Protein AF-A0A356APD4-F1 (afdb_monomer_lite)

pLDDT: mean 90.27, std 8.42, range [59.75, 97.69]

Secondary structure (DSSP, 8-state):
--S-GGG--S-HHHHHHHHHTT-----SEEEEEEEE-TTS-EEEEEEEEEEEEEE-TTSPEEEEE-TT--EEEE-S-----S-----HHHHHHS--

Radius of gyration: 17.09 Å; chains: 1; bounding box: 38×49×38 Å

Sequence (96 aa):
YRRAEEQMPARREEIHHAKEEGIRFQLLTNPVAIRGDKDGRVTEIECVKMELGEPDKSGRRRPIEIEGSNFRIPVDCVIMAIGNSPNPLIHKTTDG

Structure (mmCIF, N/CA/C/O backbone):
data_AF-A0A356APD4-F1
#
_entry.id   AF-A0A356APD4-F1
#
loop_
_atom_site.group_PDB
_atom_site.id
_atom_site.type_symbol
_atom_site.label_atom_id
_atom_site.label_alt_id
_atom_site.label_comp_id
_atom_site.label_asym_id
_atom_site.label_entity_id
_atom_site.label_seq_id
_atom_site.pdbx_PDB_ins_code
_atom_site.Cartn_x
_atom_site.Cartn_y
_atom_site.Cartn_z
_atom_site.occupancy
_atom_site.B_iso_or_equiv
_atom_site.auth_seq_id
_atom_site.auth_comp_id
_atom_site.auth_asym_id
_atom_site.auth_atom_id
_atom_site.pdbx_PDB_model_num
ATOM 1 N N . TYR A 1 1 ? 1.241 0.864 -1.973 1.00 91.44 1 TYR A N 1
ATOM 2 C CA . TYR A 1 1 ? 1.993 0.026 -2.929 1.00 91.44 1 TYR A CA 1
ATOM 3 C C . TYR A 1 1 ? 3.423 -0.077 -2.445 1.00 91.44 1 TYR A C 1
ATOM 5 O O . TYR A 1 1 ? 4.058 0.944 -2.232 1.00 91.44 1 TYR A O 1
ATOM 13 N N . ARG A 1 2 ? 3.938 -1.294 -2.241 1.00 90.88 2 ARG A N 1
ATOM 14 C CA . ARG A 1 2 ? 5.222 -1.504 -1.547 1.00 90.88 2 ARG A CA 1
ATOM 15 C C . ARG A 1 2 ? 6.473 -1.098 -2.339 1.00 90.88 2 ARG A C 1
ATOM 17 O O . ARG A 1 2 ? 7.559 -1.154 -1.791 1.00 90.88 2 ARG A O 1
ATOM 24 N N . ARG A 1 3 ? 6.347 -0.739 -3.619 1.00 92.56 3 ARG A N 1
ATOM 25 C CA . ARG A 1 3 ? 7.465 -0.389 -4.516 1.00 92.56 3 ARG A CA 1
ATOM 26 C C . ARG A 1 3 ? 7.292 1.026 -5.085 1.00 92.56 3 ARG A C 1
ATOM 28 O O . ARG A 1 3 ? 6.295 1.686 -4.789 1.00 92.56 3 ARG A O 1
ATOM 35 N N . ALA A 1 4 ? 8.260 1.471 -5.885 1.00 89.56 4 ALA A N 1
ATOM 36 C CA . ALA A 1 4 ? 8.182 2.728 -6.630 1.00 89.56 4 ALA A CA 1
ATOM 37 C C . ALA A 1 4 ? 7.301 2.613 -7.884 1.00 89.56 4 ALA A C 1
ATOM 39 O O . ALA A 1 4 ? 6.956 1.506 -8.314 1.00 89.56 4 ALA A O 1
ATOM 40 N N . GLU A 1 5 ? 6.924 3.759 -8.451 1.00 87.50 5 GLU A N 1
ATOM 41 C CA . GLU A 1 5 ? 5.984 3.851 -9.571 1.00 87.50 5 GLU A CA 1
ATOM 42 C C . GLU A 1 5 ? 6.489 3.132 -10.823 1.00 87.50 5 GLU A C 1
ATOM 44 O O . GLU A 1 5 ? 5.742 2.382 -11.448 1.00 87.50 5 GLU A O 1
ATOM 49 N N . GLU A 1 6 ? 7.783 3.243 -11.117 1.00 85.69 6 GLU A N 1
ATOM 50 C CA . GLU A 1 6 ? 8.440 2.615 -12.271 1.00 85.69 6 GLU A CA 1
ATOM 51 C C . GLU A 1 6 ? 8.341 1.086 -12.238 1.00 85.69 6 GLU A C 1
ATOM 53 O O . GLU A 1 6 ? 8.552 0.408 -13.241 1.00 85.69 6 GLU A O 1
ATOM 58 N N . GLN A 1 7 ? 8.038 0.530 -11.066 1.00 83.31 7 GLN A N 1
ATOM 59 C CA . GLN A 1 7 ? 7.951 -0.901 -10.824 1.00 83.31 7 GLN A CA 1
ATOM 60 C C . GLN A 1 7 ? 6.509 -1.395 -10.740 1.00 83.31 7 GLN A C 1
ATOM 62 O O . GLN A 1 7 ? 6.305 -2.564 -10.374 1.00 83.31 7 GLN A O 1
ATOM 67 N N . MET A 1 8 ? 5.515 -0.533 -10.977 1.00 88.12 8 MET A N 1
ATOM 68 C CA . MET A 1 8 ? 4.113 -0.932 -11.058 1.00 88.12 8 MET A CA 1
ATOM 69 C C . MET A 1 8 ? 3.893 -1.859 -12.259 1.00 88.12 8 MET A C 1
ATOM 71 O O . MET A 1 8 ? 4.331 -1.545 -13.361 1.00 88.12 8 MET A O 1
ATOM 75 N N . PRO A 1 9 ? 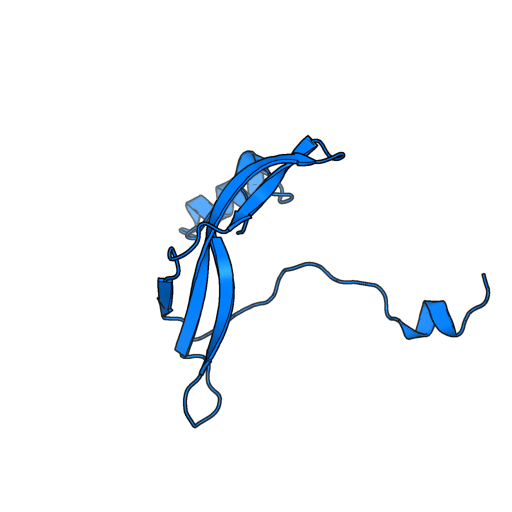3.209 -3.000 -12.068 1.00 85.50 9 PRO A N 1
ATOM 76 C CA . PRO A 1 9 ? 2.876 -3.901 -13.169 1.00 85.50 9 PRO A CA 1
ATOM 77 C C . PRO A 1 9 ? 1.678 -3.414 -14.004 1.00 85.50 9 PRO A C 1
ATOM 79 O O . PRO A 1 9 ? 1.390 -4.003 -15.041 1.00 85.50 9 PRO A O 1
ATOM 82 N N . ALA A 1 10 ? 0.954 -2.389 -13.540 1.00 88.56 10 ALA A N 1
ATOM 83 C CA . ALA A 1 10 ? -0.201 -1.839 -14.2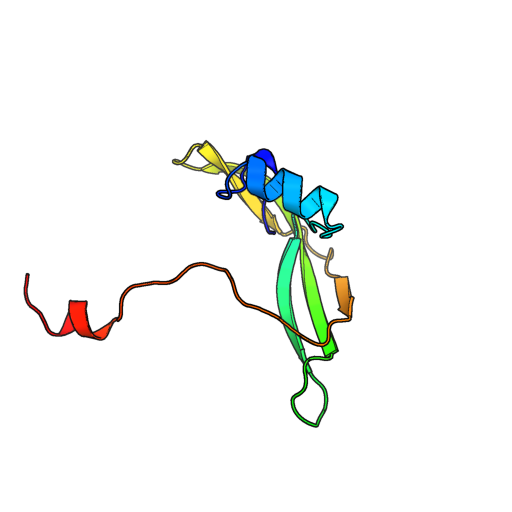42 1.00 88.56 10 ALA A CA 1
ATOM 84 C C . ALA A 1 10 ? 0.213 -1.134 -15.544 1.00 88.56 10 ALA A C 1
ATOM 86 O O . ALA A 1 10 ? 1.343 -0.665 -15.693 1.00 88.56 10 ALA A O 1
ATOM 87 N N . ARG A 1 11 ? -0.720 -1.050 -16.498 1.00 90.38 11 ARG A N 1
ATOM 88 C CA . ARG A 1 11 ? -0.503 -0.320 -17.753 1.00 90.38 11 ARG A CA 1
ATOM 89 C C . ARG A 1 11 ? -0.313 1.168 -17.453 1.00 90.38 11 ARG A C 1
ATOM 91 O O . ARG A 1 11 ? -1.024 1.728 -16.627 1.00 90.38 11 ARG A O 1
ATOM 98 N N . ARG A 1 12 ? 0.628 1.813 -18.147 1.00 89.94 12 ARG A N 1
ATOM 99 C CA . ARG A 1 12 ? 0.959 3.235 -17.932 1.00 89.94 12 ARG A CA 1
ATOM 100 C C . ARG A 1 12 ? -0.237 4.164 -18.140 1.00 89.94 12 ARG A C 1
ATOM 102 O O . ARG A 1 12 ? -0.398 5.106 -17.379 1.00 89.94 12 ARG A O 1
ATOM 109 N N . GLU A 1 13 ? -1.060 3.870 -19.142 1.00 91.62 13 GLU A N 1
ATOM 110 C CA . GLU A 1 13 ? -2.283 4.619 -19.446 1.00 91.62 13 GLU A CA 1
ATOM 111 C C . GLU A 1 13 ? -3.286 4.565 -18.285 1.00 91.62 13 GLU A C 1
ATOM 113 O O . GLU A 1 13 ? -3.763 5.597 -17.838 1.00 91.62 13 GLU A O 1
ATOM 118 N N . GLU A 1 14 ? -3.492 3.387 -17.690 1.00 92.31 14 GLU A N 1
ATOM 119 C CA . GLU A 1 14 ? -4.372 3.218 -16.523 1.00 92.31 14 GLU A CA 1
ATOM 120 C C . GLU A 1 14 ? -3.850 3.967 -15.289 1.00 92.31 14 GLU A C 1
ATOM 122 O O . GLU A 1 14 ? -4.620 4.547 -14.530 1.00 92.31 14 GLU A O 1
ATOM 127 N N . ILE A 1 15 ? -2.525 3.993 -15.085 1.00 91.19 15 ILE A N 1
ATOM 128 C CA . ILE A 1 15 ? -1.911 4.785 -14.007 1.00 91.19 15 ILE A CA 1
ATOM 129 C C . ILE A 1 15 ? -2.159 6.281 -14.243 1.00 91.19 15 ILE A C 1
ATOM 131 O O . ILE A 1 15 ? -2.425 7.009 -13.288 1.00 91.19 15 ILE A O 1
ATOM 135 N N . HIS A 1 16 ? -2.075 6.739 -15.494 1.00 92.56 16 HIS A N 1
ATOM 136 C CA . HIS A 1 16 ? -2.339 8.129 -15.859 1.00 92.56 16 HIS A CA 1
ATOM 137 C C . HIS A 1 16 ? -3.800 8.507 -15.610 1.00 92.56 16 HIS A C 1
ATOM 139 O O . HIS A 1 16 ? -4.050 9.446 -14.858 1.00 92.56 16 HIS A O 1
ATOM 145 N N . HIS A 1 17 ? -4.747 7.734 -16.146 1.00 95.44 17 HIS A N 1
ATOM 146 C CA . HIS A 1 17 ? -6.177 7.973 -15.946 1.00 95.44 17 HIS A CA 1
ATOM 147 C C . HIS A 1 17 ? -6.546 7.960 -14.460 1.00 95.44 17 HIS A C 1
ATOM 149 O O . HIS A 1 17 ? -7.199 8.880 -13.980 1.00 95.44 17 HIS A O 1
ATOM 155 N N . ALA A 1 18 ? -6.032 7.004 -13.681 1.00 93.06 18 ALA A N 1
ATOM 156 C CA . ALA A 1 18 ? -6.267 6.971 -12.240 1.00 93.06 18 ALA A CA 1
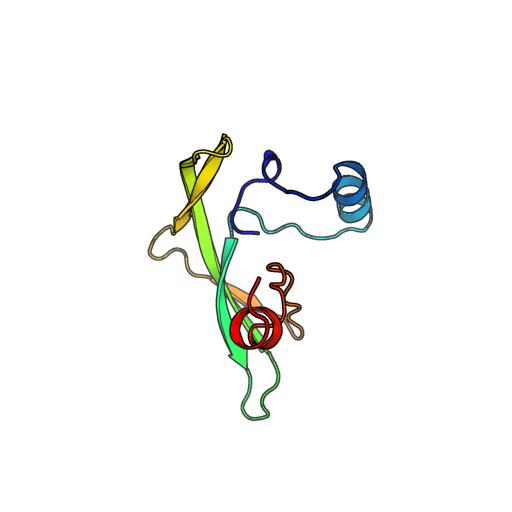ATOM 157 C C . ALA A 1 18 ? -5.750 8.237 -11.527 1.00 93.06 18 ALA A C 1
ATOM 159 O O . ALA A 1 18 ? -6.385 8.729 -10.594 1.00 93.06 18 ALA A O 1
ATOM 160 N N . LYS A 1 19 ? -4.610 8.798 -11.954 1.00 92.62 19 LYS A N 1
ATOM 161 C CA . LYS A 1 19 ? -4.119 10.080 -11.421 1.00 92.62 19 LYS A CA 1
ATOM 162 C C . LYS A 1 19 ? -5.037 11.243 -11.804 1.00 92.62 19 LYS A C 1
ATOM 164 O O . LYS A 1 19 ? -5.289 12.093 -10.953 1.00 92.62 19 LYS A O 1
ATOM 169 N N . GLU A 1 20 ? -5.542 11.274 -13.035 1.00 95.38 20 GLU A N 1
ATOM 170 C CA . GLU A 1 20 ? -6.496 12.291 -13.509 1.00 95.38 20 GLU A CA 1
ATOM 171 C C . GLU A 1 20 ? -7.841 12.216 -12.775 1.00 95.38 20 GLU A C 1
ATOM 173 O O . GLU A 1 20 ? -8.425 13.247 -12.449 1.00 95.38 20 GLU A O 1
ATOM 178 N N . GLU A 1 21 ? -8.284 11.011 -12.417 1.00 96.00 21 GLU A N 1
ATOM 179 C CA . GLU A 1 21 ? -9.469 10.761 -11.586 1.00 96.00 21 GLU A CA 1
ATOM 180 C C . GLU A 1 21 ? -9.258 11.119 -10.101 1.00 96.00 21 GLU A C 1
ATOM 182 O O . GLU A 1 21 ? -10.192 11.071 -9.300 1.00 96.00 21 GLU A O 1
ATOM 187 N N . GLY A 1 22 ? -8.038 11.505 -9.708 1.00 95.25 22 GLY A N 1
ATOM 188 C CA . GLY A 1 22 ? -7.712 11.931 -8.347 1.00 95.25 22 GLY A CA 1
ATOM 189 C C . GLY A 1 22 ? -7.357 10.793 -7.386 1.00 95.25 22 GLY A C 1
ATOM 190 O O . GLY A 1 22 ? -7.328 11.005 -6.167 1.00 95.25 22 GLY A O 1
ATOM 191 N N . ILE A 1 23 ? -7.051 9.595 -7.896 1.00 95.44 23 ILE A N 1
ATOM 192 C CA . ILE A 1 23 ? -6.584 8.476 -7.072 1.00 95.44 23 ILE A CA 1
ATOM 193 C C . ILE A 1 23 ? -5.234 8.820 -6.436 1.00 95.44 23 ILE A C 1
ATOM 195 O O . ILE A 1 23 ? -4.258 9.184 -7.096 1.00 95.44 23 ILE A O 1
ATOM 199 N N . ARG A 1 24 ? -5.162 8.661 -5.112 1.00 94.38 24 ARG A N 1
ATOM 200 C CA . ARG A 1 24 ? -3.945 8.909 -4.333 1.00 94.38 24 ARG A CA 1
ATOM 201 C C . ARG A 1 24 ? -3.085 7.653 -4.266 1.00 94.38 24 ARG A C 1
ATOM 203 O O . ARG A 1 24 ? -3.442 6.667 -3.623 1.00 94.38 24 ARG A O 1
ATOM 210 N N . PHE A 1 25 ? -1.910 7.712 -4.883 1.00 94.19 25 PHE A N 1
ATOM 211 C CA . PHE A 1 25 ? -0.942 6.621 -4.852 1.00 94.19 25 PHE A CA 1
ATOM 212 C C . PHE A 1 25 ? 0.000 6.742 -3.653 1.00 94.19 25 PHE A C 1
ATOM 214 O O . PHE A 1 25 ? 0.927 7.549 -3.649 1.00 94.19 25 PHE A O 1
ATOM 221 N N . GLN A 1 26 ? -0.182 5.877 -2.655 1.00 94.38 26 GLN A N 1
ATOM 222 C CA . GLN A 1 26 ? 0.776 5.731 -1.560 1.00 94.38 26 GLN A CA 1
ATOM 223 C C . GLN A 1 26 ? 1.881 4.738 -1.968 1.00 94.38 26 GLN A C 1
ATOM 225 O O . GLN A 1 26 ? 1.737 3.522 -1.799 1.00 94.38 26 GLN A O 1
ATOM 230 N N . LEU A 1 27 ? 2.958 5.233 -2.579 1.00 94.31 27 LEU A N 1
ATOM 231 C CA . LEU A 1 27 ? 4.126 4.429 -2.975 1.00 94.31 27 LEU A CA 1
ATOM 232 C C . LEU A 1 27 ? 5.004 4.084 -1.771 1.00 94.31 27 LEU A C 1
ATOM 234 O O . LEU A 1 27 ? 4.848 4.675 -0.703 1.00 94.31 27 LEU A O 1
ATOM 238 N N . LEU A 1 28 ? 5.919 3.122 -1.944 1.00 94.75 28 LEU A N 1
ATOM 239 C CA . LEU A 1 28 ? 6.853 2.690 -0.897 1.00 94.75 28 LEU A CA 1
ATOM 240 C C . LEU A 1 28 ? 6.160 2.462 0.456 1.00 94.75 28 LEU A C 1
ATOM 242 O O . LEU A 1 28 ? 6.621 2.898 1.503 1.00 94.75 28 LEU A O 1
ATOM 246 N N . THR A 1 29 ? 4.991 1.831 0.412 1.00 96.44 29 THR A N 1
ATOM 247 C CA . THR A 1 29 ? 4.127 1.645 1.578 1.00 96.44 29 THR A CA 1
ATOM 248 C C . THR A 1 29 ? 3.565 0.236 1.569 1.00 96.44 29 THR A C 1
ATOM 250 O O . THR A 1 29 ? 2.940 -0.180 0.578 1.00 96.44 29 THR A O 1
ATOM 253 N N . ASN A 1 30 ? 3.787 -0.483 2.666 1.00 95.75 30 ASN A N 1
ATOM 254 C CA . ASN A 1 30 ? 3.338 -1.854 2.871 1.00 95.75 30 ASN A CA 1
ATOM 255 C C . ASN A 1 30 ? 2.372 -1.921 4.068 1.00 95.75 30 ASN A C 1
ATOM 257 O O . ASN A 1 30 ? 2.721 -1.413 5.132 1.00 95.75 30 ASN A O 1
ATOM 261 N N . PRO A 1 31 ? 1.169 -2.502 3.923 1.00 95.94 31 PRO A N 1
ATOM 262 C CA . PRO A 1 31 ? 0.267 -2.699 5.054 1.00 95.94 31 PRO A CA 1
ATOM 263 C C . PRO A 1 31 ? 0.798 -3.792 5.991 1.00 95.94 31 PRO A C 1
ATOM 265 O O . PRO A 1 31 ? 1.258 -4.834 5.523 1.00 95.94 31 PRO A O 1
ATOM 268 N N . VAL A 1 32 ? 0.701 -3.564 7.302 1.00 96.19 32 VAL A N 1
ATOM 269 C CA . VAL A 1 32 ? 1.140 -4.501 8.355 1.00 96.19 32 VAL A CA 1
ATOM 270 C C . VAL A 1 32 ? -0.016 -5.012 9.214 1.00 96.19 32 VAL A C 1
ATOM 272 O O . VAL A 1 32 ? 0.037 -6.143 9.690 1.00 96.19 32 VAL A O 1
ATOM 275 N N . ALA A 1 33 ? -1.084 -4.226 9.384 1.00 96.62 33 ALA A N 1
ATOM 276 C CA . ALA A 1 33 ? -2.275 -4.649 10.118 1.00 96.62 33 ALA A CA 1
ATOM 277 C C . ALA A 1 33 ? -3.531 -3.913 9.638 1.00 96.62 33 ALA A C 1
ATOM 279 O O . ALA A 1 33 ? -3.483 -2.726 9.323 1.00 96.62 33 ALA A O 1
ATOM 280 N N . ILE A 1 34 ? -4.669 -4.609 9.639 1.00 97.06 34 ILE A N 1
ATOM 281 C CA . ILE A 1 34 ? -6.000 -4.007 9.489 1.00 97.06 34 ILE A CA 1
ATOM 282 C C . ILE A 1 34 ? -6.628 -3.986 10.877 1.00 97.06 34 ILE A C 1
ATOM 284 O O . ILE A 1 34 ? -6.636 -5.007 11.568 1.00 97.06 34 ILE A O 1
ATOM 288 N N . ARG A 1 35 ? -7.126 -2.827 11.299 1.00 96.19 35 ARG A N 1
ATOM 289 C CA . ARG A 1 35 ? -7.739 -2.641 12.614 1.00 96.19 35 ARG A CA 1
ATOM 290 C C . ARG A 1 35 ? -9.220 -2.340 12.434 1.00 96.19 35 ARG A C 1
ATOM 292 O O . ARG A 1 35 ? -9.625 -1.709 11.457 1.00 96.19 35 ARG A O 1
ATOM 299 N N . GLY A 1 36 ? -10.014 -2.823 13.380 1.00 96.50 36 GLY A N 1
ATOM 300 C CA . GLY A 1 36 ? -11.452 -2.628 13.372 1.00 96.50 36 GLY A CA 1
ATOM 301 C C . GLY A 1 36 ? -12.001 -2.241 14.733 1.00 96.50 36 GLY A C 1
ATOM 302 O O . GLY A 1 36 ? -11.303 -2.306 15.748 1.00 96.50 36 GLY A O 1
ATOM 303 N N . ASP A 1 37 ? -13.253 -1.807 14.732 1.00 95.69 37 ASP A N 1
ATOM 304 C CA . ASP A 1 37 ? -14.014 -1.533 15.940 1.00 95.69 37 ASP A CA 1
ATOM 305 C C . ASP A 1 37 ? -14.542 -2.824 16.595 1.00 95.69 37 ASP A C 1
ATOM 307 O O . ASP A 1 37 ? -14.339 -3.945 16.124 1.00 95.69 37 ASP A O 1
ATOM 311 N N . LYS A 1 38 ? -15.238 -2.653 17.721 1.00 96.31 38 LYS A N 1
ATOM 312 C CA . LYS A 1 38 ? -15.875 -3.741 18.476 1.00 96.31 38 LYS A CA 1
ATOM 313 C C . LYS A 1 38 ? -16.955 -4.500 17.689 1.00 96.31 38 LYS A C 1
ATOM 315 O O . LYS A 1 38 ? -17.282 -5.621 18.064 1.00 96.31 38 LYS A O 1
ATOM 320 N N . ASP A 1 39 ? -17.497 -3.893 16.635 1.00 96.12 39 ASP A N 1
ATOM 321 C CA . ASP A 1 39 ? -18.553 -4.457 15.795 1.00 96.12 39 ASP A CA 1
ATOM 322 C C . ASP A 1 39 ? -17.959 -5.147 14.547 1.00 96.12 39 ASP A C 1
ATOM 324 O O . ASP A 1 39 ? -18.694 -5.643 13.692 1.00 96.12 39 ASP A O 1
ATOM 328 N N . GLY A 1 40 ? -16.624 -5.205 14.444 1.00 93.81 40 GLY A N 1
ATOM 329 C CA . GLY A 1 40 ? -15.894 -5.863 13.364 1.00 93.81 40 GLY A CA 1
ATOM 330 C C . GLY A 1 40 ? -15.761 -5.029 12.089 1.00 93.81 40 GLY A C 1
ATOM 331 O O . GLY A 1 40 ? -15.401 -5.580 11.047 1.00 93.81 40 GLY A O 1
ATOM 332 N N . ARG A 1 41 ? -16.043 -3.720 12.129 1.00 96.69 41 ARG A N 1
ATOM 333 C CA . ARG A 1 41 ? -15.876 -2.825 10.971 1.00 96.69 41 ARG A CA 1
ATOM 334 C C . ARG A 1 41 ? -14.464 -2.274 10.917 1.00 96.69 41 ARG A C 1
ATOM 336 O O . ARG A 1 41 ? -13.903 -1.923 11.949 1.00 96.69 41 ARG A O 1
ATOM 343 N N . VAL A 1 42 ? -13.901 -2.166 9.715 1.00 97.44 42 VAL A N 1
ATOM 344 C CA . VAL A 1 42 ? -12.579 -1.559 9.517 1.00 97.44 42 VAL A CA 1
ATOM 345 C C . VAL A 1 42 ? -12.637 -0.073 9.870 1.00 97.44 42 VAL A C 1
ATOM 347 O O . VAL A 1 42 ? -13.586 0.617 9.506 1.00 97.44 42 VAL A O 1
ATOM 350 N N . THR A 1 43 ? -11.621 0.402 10.585 1.00 97.69 43 THR A N 1
ATOM 351 C CA . THR A 1 43 ? -11.489 1.813 10.983 1.00 97.69 43 THR A CA 1
ATOM 352 C C . THR A 1 43 ? -10.169 2.428 10.538 1.00 97.69 43 THR A C 1
ATOM 354 O O . THR A 1 43 ? -10.080 3.632 10.292 1.00 97.69 43 THR A O 1
ATOM 357 N N . GLU A 1 44 ? -9.124 1.610 10.424 1.00 97.50 44 GLU A N 1
ATOM 358 C CA . GLU A 1 44 ? -7.810 2.053 9.991 1.00 97.50 44 GLU A CA 1
ATOM 359 C C . GLU A 1 44 ? -6.972 0.888 9.461 1.00 97.50 44 GLU A C 1
ATOM 361 O O . GLU A 1 44 ? -7.134 -0.276 9.846 1.00 97.50 44 GLU A O 1
ATOM 366 N N . ILE A 1 45 ? -6.023 1.228 8.595 1.00 97.69 45 ILE A N 1
ATOM 367 C CA . ILE A 1 45 ? -4.950 0.336 8.173 1.00 97.69 45 ILE A CA 1
ATOM 368 C C . ILE A 1 45 ? -3.622 0.885 8.687 1.00 97.69 45 ILE A C 1
ATOM 370 O O . ILE A 1 45 ? -3.310 2.069 8.539 1.00 97.69 45 ILE A O 1
ATOM 374 N N . GLU A 1 46 ? -2.844 0.023 9.328 1.00 97.50 46 GLU A N 1
ATOM 375 C CA . GLU A 1 46 ? -1.479 0.322 9.729 1.00 97.50 46 GLU A CA 1
ATOM 376 C C . GLU A 1 46 ? -0.533 -0.085 8.606 1.00 97.50 46 GLU A C 1
ATOM 378 O O . GLU A 1 46 ? -0.601 -1.203 8.086 1.00 97.50 46 GLU A O 1
ATOM 383 N N . CYS A 1 47 ? 0.361 0.826 8.249 1.00 97.56 47 CYS A N 1
ATOM 384 C CA . CYS A 1 47 ? 1.335 0.657 7.189 1.00 97.56 47 CYS A CA 1
ATOM 385 C C . CYS A 1 47 ? 2.735 1.009 7.686 1.00 97.56 47 CYS A C 1
ATOM 387 O O . CYS A 1 47 ? 2.900 1.837 8.577 1.00 97.56 47 CYS A O 1
ATOM 389 N N . VAL A 1 48 ? 3.745 0.436 7.044 1.00 97.44 48 VAL A N 1
ATOM 390 C CA . VAL A 1 48 ? 5.160 0.774 7.217 1.00 97.44 48 VAL A CA 1
ATOM 391 C C . VAL A 1 48 ? 5.701 1.378 5.921 1.00 97.44 48 VAL A C 1
ATOM 393 O O . VAL A 1 48 ? 5.242 1.031 4.820 1.00 97.44 48 VAL A O 1
ATOM 396 N N . LYS A 1 49 ? 6.643 2.320 6.032 1.00 97.12 49 LYS A N 1
ATOM 397 C CA . LYS A 1 49 ? 7.349 2.854 4.863 1.00 97.12 49 LYS A CA 1
ATOM 398 C C . LYS A 1 49 ? 8.401 1.860 4.392 1.00 97.12 49 LYS A C 1
ATOM 400 O O . LYS A 1 49 ? 9.002 1.137 5.181 1.00 97.12 49 LYS A O 1
ATOM 405 N N . MET A 1 50 ? 8.632 1.867 3.090 1.00 95.19 50 MET A N 1
ATOM 406 C CA . MET A 1 50 ? 9.606 1.019 2.426 1.00 95.19 50 MET A CA 1
ATOM 407 C C . MET A 1 50 ? 10.723 1.870 1.826 1.00 95.19 50 MET A C 1
ATOM 409 O O . MET A 1 50 ? 10.501 3.002 1.399 1.00 95.19 50 MET A O 1
ATOM 413 N N . GLU A 1 51 ? 11.901 1.288 1.695 1.00 92.38 51 GLU A N 1
ATOM 414 C CA . GLU A 1 51 ? 12.979 1.776 0.844 1.00 92.38 51 GLU A CA 1
ATOM 415 C C . GLU A 1 51 ? 13.297 0.757 -0.255 1.00 92.38 51 GLU A C 1
ATOM 417 O O . GLU A 1 51 ? 12.925 -0.418 -0.177 1.00 92.38 51 GLU A O 1
ATOM 422 N N . LEU A 1 52 ? 13.938 1.210 -1.332 1.00 89.50 52 LEU A N 1
ATOM 423 C CA . LEU A 1 52 ? 14.332 0.333 -2.432 1.00 89.50 52 LEU A CA 1
ATOM 424 C C . LEU A 1 52 ? 15.757 -0.167 -2.212 1.00 89.50 52 LEU A C 1
ATOM 426 O O . LEU A 1 52 ? 16.710 0.597 -2.348 1.00 89.50 52 LEU A O 1
ATOM 430 N N . GLY A 1 53 ? 15.896 -1.464 -1.969 1.00 88.44 53 GLY A N 1
ATOM 431 C CA . GLY A 1 53 ? 17.183 -2.147 -1.969 1.00 88.44 53 GLY A CA 1
ATOM 432 C C . GLY A 1 53 ? 17.677 -2.490 -3.376 1.00 88.44 53 GLY A C 1
ATOM 433 O O . GLY A 1 53 ? 17.299 -1.881 -4.386 1.00 88.44 53 GLY A O 1
ATOM 434 N N . GLU A 1 54 ? 18.515 -3.518 -3.444 1.00 87.44 54 GLU A N 1
ATOM 435 C CA . GLU A 1 54 ? 19.083 -4.019 -4.695 1.00 87.44 54 GLU A CA 1
ATOM 436 C C . GLU A 1 54 ? 18.025 -4.661 -5.619 1.00 87.44 54 GLU A C 1
ATOM 438 O O . GLU A 1 54 ? 16.997 -5.177 -5.147 1.00 87.44 54 GLU A O 1
ATOM 443 N N . PRO A 1 55 ? 18.235 -4.624 -6.950 1.00 85.69 55 PRO A N 1
ATOM 444 C CA . PRO A 1 55 ? 17.379 -5.305 -7.915 1.00 85.69 55 PRO A CA 1
ATOM 445 C C . PRO A 1 55 ? 17.366 -6.823 -7.694 1.00 85.69 55 PRO A C 1
ATOM 447 O O . PRO A 1 55 ? 18.392 -7.462 -7.475 1.00 85.69 55 PRO A O 1
ATOM 450 N N . ASP A 1 56 ? 16.173 -7.416 -7.754 1.00 78.19 56 ASP A N 1
ATOM 451 C CA . ASP A 1 56 ? 15.996 -8.864 -7.794 1.00 78.19 56 ASP A CA 1
ATOM 452 C C . ASP A 1 56 ? 16.296 -9.437 -9.197 1.00 78.19 56 ASP A C 1
ATOM 454 O O . ASP A 1 56 ? 16.566 -8.708 -10.151 1.00 78.19 56 ASP A O 1
ATOM 458 N N . LYS A 1 57 ? 16.216 -10.768 -9.344 1.00 78.56 57 LYS A N 1
ATOM 459 C CA . LYS A 1 57 ? 16.446 -11.469 -10.624 1.00 78.56 57 LYS A CA 1
ATOM 460 C C . LYS A 1 57 ? 15.500 -11.033 -11.757 1.00 78.56 57 LYS A C 1
ATOM 462 O O . LYS A 1 57 ? 15.794 -11.311 -12.912 1.00 78.56 57 LYS A O 1
ATOM 467 N N . SER A 1 58 ? 14.378 -10.378 -11.444 1.00 77.31 58 SER A N 1
ATOM 468 C CA . SER A 1 58 ? 13.447 -9.813 -12.432 1.00 77.31 58 SER A CA 1
ATOM 469 C C . SER A 1 58 ? 13.788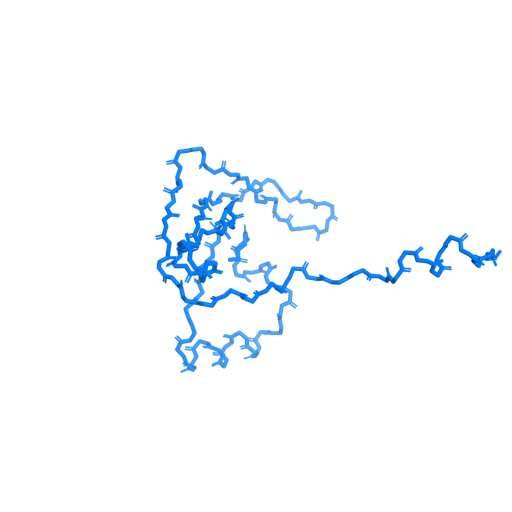 -8.369 -12.825 1.00 77.31 58 SER A C 1
ATOM 471 O O . SER A 1 58 ? 13.055 -7.752 -13.592 1.00 77.31 58 SER A O 1
ATOM 473 N N . GLY A 1 59 ? 14.874 -7.810 -12.278 1.00 78.81 59 GLY A N 1
ATOM 474 C CA . GLY A 1 59 ? 15.266 -6.409 -12.439 1.00 78.81 59 GLY A CA 1
ATOM 475 C C . GLY A 1 59 ? 14.504 -5.449 -11.522 1.00 78.81 59 GLY A C 1
ATOM 476 O O . GLY A 1 59 ? 14.727 -4.240 -11.563 1.00 78.81 59 GLY A O 1
ATOM 477 N N . ARG A 1 60 ? 13.607 -5.949 -10.663 1.00 81.50 60 ARG A N 1
ATOM 478 C CA . ARG A 1 60 ? 12.817 -5.100 -9.769 1.00 81.50 60 ARG A CA 1
ATOM 479 C C . ARG A 1 60 ? 13.525 -4.975 -8.421 1.00 81.50 60 ARG A C 1
ATOM 481 O O . ARG A 1 60 ? 13.743 -5.958 -7.726 1.00 81.50 60 ARG A O 1
ATOM 488 N N . ARG A 1 61 ? 13.850 -3.750 -8.016 1.00 85.88 61 ARG A N 1
ATOM 489 C CA . ARG A 1 61 ? 14.338 -3.413 -6.664 1.00 85.88 61 ARG A CA 1
ATOM 490 C C . ARG A 1 61 ? 13.440 -4.003 -5.578 1.00 85.88 61 ARG A C 1
ATOM 492 O O . ARG A 1 61 ? 12.209 -3.887 -5.636 1.00 85.88 61 ARG A O 1
ATOM 499 N N . ARG A 1 62 ? 14.068 -4.666 -4.608 1.00 86.50 62 ARG A N 1
ATOM 500 C CA . ARG A 1 62 ? 13.377 -5.256 -3.461 1.00 86.50 62 ARG A CA 1
ATOM 501 C C . ARG A 1 62 ? 12.944 -4.154 -2.495 1.00 86.50 62 ARG A C 1
ATOM 503 O O . ARG A 1 62 ? 13.758 -3.289 -2.191 1.00 86.50 62 ARG A O 1
ATOM 510 N N . PRO A 1 63 ? 11.696 -4.175 -2.011 1.00 91.06 63 PRO A N 1
ATOM 511 C CA . PRO A 1 63 ? 11.277 -3.253 -0.971 1.00 91.06 63 PRO A CA 1
ATOM 512 C C . PRO A 1 63 ? 11.770 -3.757 0.393 1.00 91.06 63 PRO A C 1
ATOM 514 O O . PRO A 1 63 ? 11.566 -4.928 0.716 1.00 91.06 63 PRO A O 1
ATOM 517 N N . ILE A 1 64 ? 12.419 -2.887 1.162 1.00 93.25 64 ILE A N 1
ATOM 518 C CA . ILE A 1 64 ? 12.928 -3.143 2.518 1.00 93.25 64 ILE A CA 1
ATOM 519 C C . ILE A 1 64 ? 12.144 -2.250 3.481 1.00 93.25 64 ILE A C 1
ATOM 521 O O . ILE A 1 64 ? 11.889 -1.094 3.161 1.00 93.25 64 ILE A O 1
ATOM 525 N N . GLU A 1 65 ? 11.696 -2.792 4.611 1.00 95.38 65 GLU A N 1
ATOM 526 C CA . GLU A 1 65 ? 10.942 -2.025 5.610 1.00 95.38 65 GLU A CA 1
ATOM 527 C C . GLU A 1 65 ? 11.863 -1.042 6.336 1.00 95.38 65 GLU A C 1
ATOM 529 O O . GLU A 1 65 ? 12.954 -1.407 6.765 1.00 95.38 65 GLU A O 1
ATOM 534 N N . ILE A 1 66 ? 11.411 0.202 6.492 1.00 95.44 66 ILE A N 1
ATOM 535 C CA . ILE A 1 66 ? 12.092 1.184 7.335 1.00 95.44 66 ILE A CA 1
ATOM 536 C C . ILE A 1 66 ? 11.573 0.987 8.759 1.00 95.44 66 ILE A C 1
ATOM 538 O O . ILE A 1 66 ? 10.415 1.303 9.052 1.00 95.44 66 ILE A O 1
ATOM 542 N N . GLU A 1 67 ? 12.411 0.463 9.648 1.00 93.88 67 GLU A N 1
ATOM 543 C CA . GLU A 1 67 ? 12.028 0.214 11.039 1.00 93.88 67 GLU A CA 1
ATOM 544 C C . GLU A 1 67 ? 11.543 1.494 11.741 1.00 93.88 67 GLU A C 1
ATOM 546 O O . GLU A 1 67 ? 12.068 2.589 11.535 1.00 93.88 67 GLU A O 1
ATOM 551 N N . GLY A 1 68 ? 10.492 1.367 12.557 1.00 94.56 68 GLY A N 1
ATOM 552 C CA . GLY A 1 68 ? 9.906 2.489 13.299 1.00 94.56 68 GLY A CA 1
ATOM 553 C C . GLY A 1 68 ? 9.141 3.506 12.442 1.00 94.56 68 GLY A C 1
ATOM 554 O O . GLY A 1 68 ? 8.660 4.506 12.970 1.00 94.56 68 GLY A O 1
ATOM 555 N N . SER A 1 69 ? 8.984 3.266 11.136 1.00 96.44 69 SER A N 1
ATOM 556 C CA . SER A 1 69 ? 8.269 4.170 10.224 1.00 96.44 69 SER A CA 1
ATOM 557 C C . SER A 1 69 ? 6.757 3.931 10.150 1.00 96.44 69 SER A C 1
ATOM 559 O O . SER A 1 69 ? 6.101 4.466 9.253 1.00 96.44 69 SER A O 1
ATOM 561 N N . ASN A 1 70 ? 6.206 3.125 11.062 1.00 96.94 70 ASN A N 1
ATOM 562 C CA . ASN A 1 70 ? 4.795 2.765 11.086 1.00 96.94 70 ASN A CA 1
ATOM 563 C C . ASN A 1 70 ? 3.900 4.001 11.200 1.00 96.94 70 ASN A C 1
ATOM 565 O O . ASN A 1 70 ? 4.136 4.912 11.993 1.00 96.94 70 ASN A O 1
ATOM 569 N N . PHE A 1 71 ? 2.827 4.004 10.422 1.00 97.19 71 PHE A N 1
ATOM 570 C CA . PHE A 1 71 ? 1.808 5.038 10.443 1.00 97.19 71 PHE A CA 1
ATOM 571 C C . PHE A 1 71 ? 0.441 4.434 10.142 1.00 97.19 71 PHE A C 1
ATOM 573 O O . PHE A 1 71 ? 0.325 3.317 9.637 1.00 97.19 71 PHE A O 1
ATOM 580 N N . ARG A 1 72 ? -0.611 5.178 10.475 1.00 97.12 72 ARG A N 1
ATOM 581 C CA . ARG A 1 72 ? -1.994 4.727 10.319 1.00 97.12 72 ARG A CA 1
ATO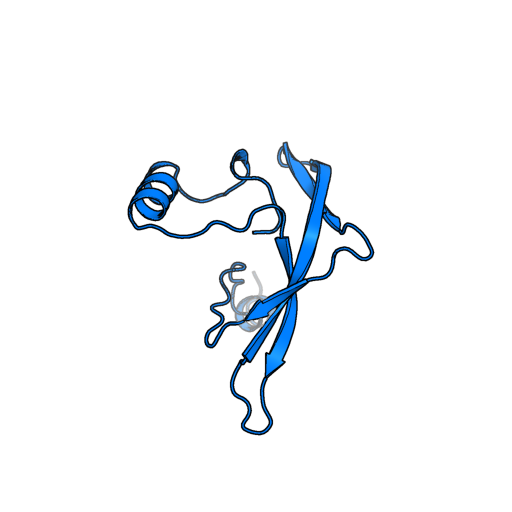M 582 C C . ARG A 1 72 ? -2.716 5.589 9.305 1.00 97.12 72 ARG A C 1
ATOM 584 O O . ARG A 1 72 ? -2.509 6.802 9.255 1.00 97.12 72 ARG A O 1
ATOM 591 N N . ILE A 1 73 ? -3.556 4.947 8.509 1.00 96.62 73 ILE A N 1
ATOM 592 C CA . ILE A 1 73 ? -4.415 5.596 7.528 1.00 96.62 73 ILE A CA 1
ATOM 593 C C . ILE A 1 73 ? -5.861 5.268 7.919 1.00 96.62 73 ILE A C 1
ATOM 595 O O . ILE A 1 73 ? -6.229 4.090 7.877 1.00 96.62 73 ILE A O 1
ATOM 599 N N . PRO A 1 74 ? -6.673 6.266 8.312 1.00 97.50 74 PRO A N 1
ATOM 600 C CA . PRO A 1 74 ? -8.094 6.063 8.570 1.00 97.50 74 PRO A CA 1
ATOM 601 C C . PRO A 1 74 ? -8.800 5.626 7.287 1.00 97.50 74 PRO A C 1
ATOM 603 O O . PRO A 1 74 ? -8.699 6.312 6.267 1.00 97.50 74 PRO A O 1
ATOM 606 N N . VAL A 1 75 ? -9.483 4.485 7.338 1.00 96.94 75 VAL A N 1
ATOM 607 C CA . VAL A 1 75 ? -10.228 3.907 6.213 1.00 96.94 75 VAL A CA 1
ATOM 608 C C . VAL A 1 75 ? -11.410 3.105 6.743 1.00 96.94 75 VAL A C 1
ATOM 610 O O . VAL A 1 75 ? -11.333 2.490 7.800 1.00 96.94 75 VAL A O 1
ATOM 613 N N . ASP A 1 76 ? -12.489 3.078 5.982 1.00 97.25 76 ASP A N 1
ATOM 614 C CA . ASP A 1 76 ? -13.702 2.296 6.236 1.00 97.25 76 ASP A CA 1
ATOM 615 C C . ASP A 1 76 ? -13.764 1.014 5.386 1.00 97.25 76 ASP A C 1
ATOM 617 O O . ASP A 1 76 ? -14.474 0.064 5.720 1.00 97.25 76 ASP A O 1
ATOM 621 N N . CYS A 1 77 ? -12.989 0.960 4.299 1.00 96.19 77 CYS A N 1
ATOM 622 C CA . CYS A 1 77 ? -12.927 -0.162 3.372 1.00 96.19 77 CYS A CA 1
ATOM 623 C C . CYS A 1 77 ? -11.481 -0.500 2.979 1.00 96.19 77 CYS A C 1
ATOM 625 O O . CYS A 1 77 ? -10.659 0.381 2.725 1.00 96.19 77 CYS A O 1
ATOM 627 N N . VAL A 1 78 ? -11.179 -1.798 2.878 1.00 96.00 78 VAL A N 1
ATOM 628 C CA . VAL A 1 78 ? -9.893 -2.310 2.385 1.00 96.00 78 VAL A CA 1
ATOM 629 C C . VAL A 1 78 ? -10.152 -3.374 1.325 1.00 96.00 78 VAL A C 1
ATOM 631 O O . VAL A 1 78 ? -10.809 -4.379 1.589 1.00 96.00 78 VAL A O 1
ATOM 634 N N . ILE A 1 79 ? -9.598 -3.169 0.128 1.00 96.00 79 ILE A N 1
ATOM 635 C CA . ILE A 1 79 ? -9.689 -4.108 -0.997 1.00 96.00 79 ILE A CA 1
ATOM 636 C C . ILE A 1 79 ? -8.316 -4.746 -1.222 1.00 96.00 79 ILE A C 1
ATOM 638 O O . ILE A 1 79 ? -7.336 -4.066 -1.531 1.00 96.00 79 ILE A O 1
ATOM 642 N N . MET A 1 80 ? -8.240 -6.071 -1.083 1.00 93.62 80 MET A N 1
ATOM 643 C CA . MET A 1 80 ? -6.990 -6.821 -1.225 1.00 93.62 80 MET A CA 1
ATOM 644 C C . MET A 1 80 ? -6.723 -7.180 -2.691 1.00 93.62 80 MET A C 1
ATOM 646 O O . MET A 1 80 ? -7.316 -8.107 -3.231 1.00 93.62 80 MET A O 1
ATOM 650 N N . ALA A 1 81 ? -5.779 -6.476 -3.320 1.00 92.69 81 ALA A N 1
ATOM 651 C CA . ALA A 1 81 ? -5.373 -6.682 -4.716 1.00 92.69 81 ALA A CA 1
ATOM 652 C C . ALA A 1 81 ? -3.907 -7.156 -4.840 1.00 92.69 81 ALA A C 1
ATOM 654 O O . ALA A 1 81 ? -3.10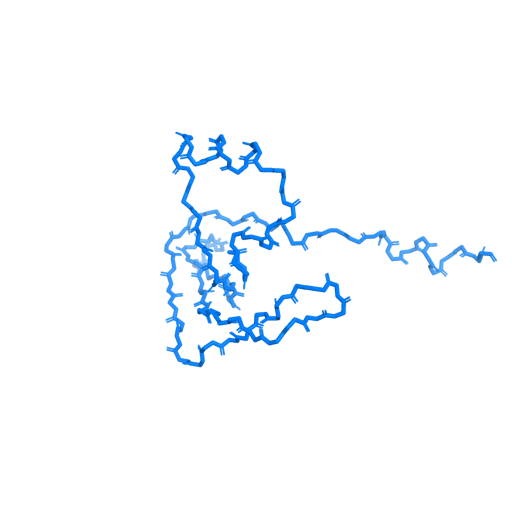9 -6.595 -5.588 1.00 92.69 81 ALA A O 1
ATOM 655 N N . ILE A 1 82 ? -3.523 -8.178 -4.066 1.00 90.19 82 ILE A N 1
ATOM 656 C CA . ILE A 1 82 ? -2.131 -8.674 -3.972 1.00 90.19 82 ILE A CA 1
ATOM 657 C C . ILE A 1 82 ? -1.792 -9.817 -4.948 1.00 90.19 82 ILE A C 1
ATOM 659 O O . ILE A 1 82 ? -0.687 -10.357 -4.896 1.00 90.19 82 ILE A O 1
ATOM 663 N N . GLY A 1 83 ? -2.716 -10.155 -5.850 1.00 88.00 83 GLY A N 1
ATOM 664 C CA . GLY A 1 83 ? -2.620 -11.293 -6.767 1.00 88.00 83 GLY A CA 1
ATOM 665 C C . GLY A 1 83 ? -3.411 -12.510 -6.282 1.00 88.00 83 GLY A C 1
ATOM 666 O O . GLY A 1 83 ? -3.814 -12.588 -5.123 1.00 88.00 83 GLY A O 1
ATOM 667 N N . ASN A 1 84 ? -3.657 -13.447 -7.192 1.00 88.25 84 ASN A N 1
ATOM 668 C CA . ASN A 1 84 ? -4.367 -14.696 -6.943 1.00 88.25 84 ASN A CA 1
ATOM 669 C C . ASN A 1 84 ? -3.488 -15.901 -7.306 1.00 88.25 84 ASN A C 1
ATOM 671 O O . ASN A 1 84 ? -2.592 -15.810 -8.144 1.00 88.25 84 ASN A O 1
ATOM 675 N N . SER A 1 85 ? -3.773 -17.037 -6.676 1.00 86.38 85 SER A N 1
ATOM 676 C CA . SER A 1 85 ? -3.148 -18.323 -6.989 1.00 86.38 85 SER A CA 1
ATOM 677 C C . SER A 1 85 ? -4.225 -19.327 -7.410 1.00 86.38 85 SER A C 1
ATOM 679 O O . SER A 1 85 ? -5.362 -19.217 -6.940 1.00 86.38 85 SER A O 1
ATOM 681 N N . PRO A 1 86 ? -3.899 -20.314 -8.265 1.00 85.12 86 PRO A N 1
ATOM 682 C CA . PRO A 1 86 ? -4.823 -21.392 -8.614 1.00 85.12 86 PRO A CA 1
ATOM 683 C C . PRO A 1 86 ? -5.315 -22.164 -7.381 1.00 85.12 86 PRO A C 1
ATOM 685 O O . PRO A 1 86 ? -4.615 -22.241 -6.369 1.00 85.12 86 PRO A O 1
ATOM 688 N N . ASN A 1 87 ? -6.504 -22.775 -7.478 1.00 84.19 87 ASN A N 1
ATOM 689 C CA . ASN A 1 87 ? -7.077 -23.561 -6.383 1.00 84.19 87 ASN A CA 1
ATOM 690 C C . ASN A 1 87 ? -6.124 -24.709 -5.983 1.00 84.19 87 ASN A C 1
ATOM 692 O O . ASN A 1 87 ? -5.806 -25.556 -6.825 1.00 84.19 87 ASN A O 1
ATOM 696 N N . PRO A 1 88 ? -5.711 -24.785 -4.702 1.00 76.50 88 PRO A N 1
ATOM 697 C CA . PRO A 1 88 ? -4.816 -25.821 -4.221 1.00 76.50 88 PRO A CA 1
ATOM 698 C C . PRO A 1 88 ? -5.299 -27.259 -4.438 1.00 76.50 88 PRO A C 1
ATOM 700 O O . PRO A 1 88 ? -4.495 -28.180 -4.475 1.00 76.50 88 PRO A O 1
ATOM 703 N N . LEU A 1 89 ? -6.604 -27.488 -4.548 1.00 79.56 89 LEU A N 1
ATOM 704 C CA . LEU A 1 89 ? -7.126 -28.841 -4.725 1.00 79.56 89 LEU A CA 1
ATOM 705 C C . LEU A 1 89 ? -6.738 -29.416 -6.090 1.00 79.56 89 LEU A C 1
ATOM 707 O O . LEU A 1 89 ? -6.304 -30.558 -6.156 1.00 79.56 89 LEU A O 1
ATOM 711 N N . ILE A 1 90 ? -6.767 -28.600 -7.146 1.00 76.38 90 ILE A N 1
ATOM 712 C CA . ILE A 1 90 ? -6.519 -29.055 -8.522 1.00 76.38 90 ILE A CA 1
ATOM 713 C C . ILE A 1 90 ? -5.113 -29.655 -8.677 1.00 76.38 90 ILE A C 1
ATOM 715 O O . ILE A 1 90 ? -4.972 -30.690 -9.320 1.00 76.38 90 ILE A O 1
ATOM 719 N N . HIS A 1 91 ? -4.092 -29.059 -8.045 1.00 66.56 91 HIS A N 1
ATOM 720 C CA . HIS A 1 91 ? -2.714 -29.566 -8.117 1.00 66.56 91 HIS A CA 1
ATOM 721 C C . HIS A 1 91 ? -2.448 -30.784 -7.225 1.00 66.56 91 HIS A C 1
ATOM 723 O O . HIS A 1 91 ? -1.442 -31.457 -7.415 1.00 66.56 91 HIS A O 1
ATOM 729 N N . LYS A 1 92 ? -3.286 -31.030 -6.209 1.00 70.25 92 LYS A N 1
ATOM 730 C CA . LYS A 1 92 ? -3.114 -32.157 -5.275 1.00 70.25 92 LYS A CA 1
ATOM 731 C C . LYS A 1 92 ? -3.870 -33.401 -5.710 1.00 70.25 92 LYS A C 1
ATOM 733 O O . LYS A 1 92 ? -3.512 -34.489 -5.280 1.00 70.25 92 LYS A O 1
ATOM 738 N N . THR A 1 93 ? -4.946 -33.232 -6.474 1.00 73.19 93 THR A N 1
ATOM 739 C CA . THR A 1 93 ? -5.868 -34.320 -6.826 1.00 73.19 93 THR A CA 1
ATOM 740 C C . THR A 1 93 ? -5.793 -34.738 -8.289 1.00 73.19 93 THR A C 1
ATOM 742 O O . THR A 1 93 ? -6.544 -35.619 -8.692 1.00 73.19 93 THR A O 1
ATOM 745 N N . THR A 1 94 ? -4.943 -34.094 -9.087 1.00 61.16 94 THR A N 1
ATOM 746 C CA . THR A 1 94 ? -4.753 -34.422 -10.501 1.00 61.16 94 THR A CA 1
ATOM 747 C C . THR A 1 94 ? -3.277 -34.712 -10.705 1.00 61.16 94 THR A C 1
ATOM 749 O O . THR A 1 94 ? -2.462 -33.794 -10.616 1.00 61.16 94 THR A O 1
ATOM 752 N N . ASP A 1 95 ? -2.941 -35.978 -10.936 1.00 65.25 95 ASP A N 1
ATOM 753 C CA . ASP A 1 95 ? -1.600 -36.345 -11.379 1.00 65.25 95 ASP A CA 1
ATOM 754 C C . ASP A 1 95 ? -1.410 -35.813 -12.807 1.00 65.25 95 ASP A C 1
ATOM 756 O O . ASP A 1 95 ? -2.277 -35.998 -13.668 1.00 65.25 95 ASP A O 1
ATOM 760 N N . GLY A 1 96 ? -0.326 -35.061 -13.007 1.00 59.75 96 GLY A N 1
ATOM 761 C CA . GLY A 1 96 ? 0.069 -34.513 -14.307 1.00 59.75 96 GLY A CA 1
ATOM 762 C C . GLY A 1 96 ? 0.721 -35.545 -15.213 1.00 59.75 96 GLY A C 1
ATOM 763 O O . GLY A 1 96 ? 1.296 -36.521 -14.683 1.00 59.75 96 GLY A O 1
#

Foldseek 3Di:
DQADPVPDPDDPVVVVVCVVVVPDDPYQKDWDDFDDDPVRFTFKTKIFGWDFDDADPVRGTDTDTDPPRIDIDTDRDDDDPPDDDPDPVCVVPDDD